Protein AF-A0A7R9Y245-F1 (afdb_monomer_lite)

Secondary structure (DSSP, 8-state):
-HHHHHHHHHHHHHHHHHHH-TTGGGGHHHHHHHHHHHHHHHHH-TTT-SHHHHHHHHHHHHHHHHHHHHHHHTTTGGGTS-HHHHHHHHHHHHHHHHHHHHHHHH-

Sequence (107 aa):
ANDNVLFLKPLDKYFQRLNIGDEFPQLVEIFKPIMHVVLMVWKHSHHYNTPGRIVVLIREICNDLIMQSQKFVAGNEIFEAEPPEAVEKLKQTLKVCGTFKSFYFDY

InterPro domains:
  IPR013594 Dynein heavy chain, tail [PF08385] (1-105)
  IPR026983 Dyn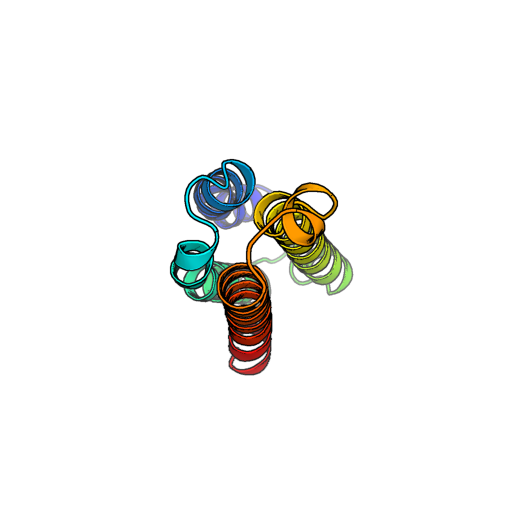ein heavy chain [PTHR46532] (1-106)

Foldseek 3Di:
DVVVCVLCVVCVVLVVVLQVLPDLLCNLVSLLVVLVSLVVCCVPPPPQVPPVNSVVVVVVSVVSLVVSLCVQLVVVVLVVDDPVVNVVSVVSSCVSVVSSVVSNVVD

pLDDT: mean 79.56, std 11.07, range [47.19, 92.12]

Organism: Micromonas pusilla (NCBI:txid38833)

Radius of gyration: 15.8 Å; chains: 1; bounding box: 36×24×45 Å

Structure (mmCIF, N/CA/C/O backbone):
data_AF-A0A7R9Y245-F1
#
_entry.id   AF-A0A7R9Y245-F1
#
loop_
_atom_site.group_PDB
_atom_site.id
_atom_site.type_symbol
_atom_site.label_atom_id
_atom_site.label_alt_id
_atom_site.label_comp_id
_atom_site.label_asym_id
_atom_site.label_entity_id
_atom_site.label_seq_id
_atom_site.pdbx_PDB_ins_code
_atom_site.Cartn_x
_atom_site.Cartn_y
_atom_site.Cartn_z
_atom_site.occupancy
_atom_site.B_iso_or_equiv
_atom_site.auth_seq_id
_atom_site.auth_comp_id
_atom_site.auth_asym_id
_atom_site.auth_atom_id
_atom_site.pdbx_PDB_model_num
ATOM 1 N N . ALA A 1 1 ? 21.699 1.182 -18.399 1.00 47.19 1 ALA A N 1
ATOM 2 C CA . ALA A 1 1 ? 21.648 1.982 -17.149 1.00 47.19 1 ALA A CA 1
ATOM 3 C C . ALA A 1 1 ? 20.615 3.116 -17.218 1.00 47.19 1 ALA A C 1
ATOM 5 O O . ALA A 1 1 ? 19.888 3.287 -16.247 1.00 47.19 1 ALA A O 1
ATOM 6 N N . ASN A 1 2 ? 20.502 3.833 -18.347 1.00 48.94 2 ASN A N 1
ATOM 7 C CA . ASN A 1 2 ? 19.585 4.973 -18.512 1.00 48.94 2 ASN A CA 1
ATOM 8 C C . ASN A 1 2 ? 18.084 4.614 -18.504 1.00 48.94 2 ASN A C 1
ATOM 10 O O . ASN A 1 2 ? 17.296 5.381 -17.957 1.00 48.94 2 ASN A O 1
ATOM 14 N N . ASP A 1 3 ? 17.685 3.437 -18.997 1.00 53.00 3 ASP A N 1
ATOM 15 C CA . ASP A 1 3 ? 16.269 3.016 -18.988 1.00 53.00 3 ASP A CA 1
ATOM 16 C C . ASP A 1 3 ? 15.705 2.839 -17.574 1.00 53.00 3 ASP A C 1
ATOM 18 O O . ASP A 1 3 ? 14.546 3.134 -17.305 1.00 53.00 3 ASP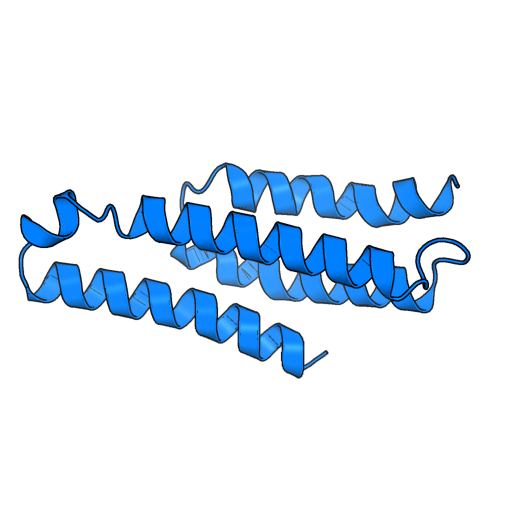 A O 1
ATOM 22 N N . ASN A 1 4 ? 16.545 2.438 -16.620 1.00 52.66 4 ASN A N 1
ATOM 23 C CA . ASN A 1 4 ? 16.119 2.235 -15.235 1.00 52.66 4 ASN A CA 1
ATOM 24 C C . ASN A 1 4 ? 15.720 3.555 -14.573 1.00 52.66 4 ASN A C 1
ATOM 26 O O . ASN A 1 4 ? 14.739 3.605 -13.844 1.00 52.66 4 ASN A O 1
ATOM 30 N N . VAL A 1 5 ? 16.455 4.634 -14.855 1.00 55.66 5 VAL A N 1
ATOM 31 C CA . VAL A 1 5 ? 16.122 5.969 -14.345 1.00 55.66 5 VAL A CA 1
ATOM 32 C C . VAL A 1 5 ? 14.816 6.460 -14.967 1.00 55.66 5 VAL A C 1
ATOM 34 O O . VAL A 1 5 ? 14.025 7.086 -14.274 1.00 55.66 5 VAL A O 1
ATOM 37 N N . LEU A 1 6 ? 14.549 6.125 -16.235 1.00 60.09 6 LEU A N 1
ATOM 38 C CA . LEU A 1 6 ? 13.301 6.467 -16.925 1.00 60.09 6 LEU A CA 1
ATOM 39 C C . LEU A 1 6 ? 12.078 5.757 -16.327 1.00 60.09 6 LEU A C 1
ATOM 41 O O . LEU A 1 6 ? 11.036 6.392 -16.185 1.00 60.09 6 LEU A O 1
ATOM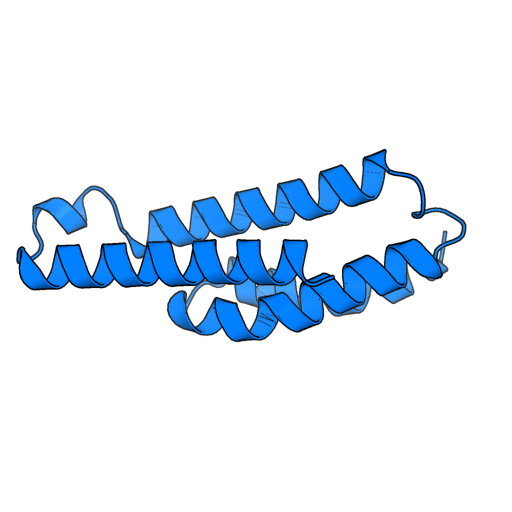 45 N N . PHE A 1 7 ? 12.200 4.486 -15.929 1.00 60.62 7 PHE A N 1
ATOM 46 C CA . PHE A 1 7 ? 11.086 3.734 -15.332 1.00 60.62 7 PHE A CA 1
ATOM 47 C C . PHE A 1 7 ? 10.928 3.930 -13.818 1.00 60.62 7 PHE A C 1
ATOM 49 O O . PHE A 1 7 ? 9.827 3.755 -13.299 1.00 60.62 7 PHE A O 1
ATOM 56 N N . LEU A 1 8 ? 11.993 4.317 -13.106 1.00 64.94 8 LEU A N 1
ATOM 57 C CA . LEU A 1 8 ? 11.947 4.599 -11.665 1.00 64.94 8 LEU A CA 1
ATOM 58 C C . LEU A 1 8 ? 11.585 6.064 -11.355 1.00 64.94 8 LEU A C 1
ATOM 60 O O . LEU A 1 8 ? 11.012 6.329 -10.304 1.00 64.94 8 LEU A O 1
ATOM 64 N N . LYS A 1 9 ? 11.823 7.019 -12.268 1.00 71.62 9 LYS A N 1
ATOM 65 C CA . LYS A 1 9 ? 11.393 8.427 -12.106 1.00 71.62 9 LYS A CA 1
ATOM 66 C C . LYS A 1 9 ? 9.896 8.594 -11.797 1.00 71.62 9 LYS A C 1
ATOM 68 O O . LYS A 1 9 ? 9.554 9.395 -10.933 1.00 71.62 9 LYS A O 1
ATOM 73 N N . PRO A 1 10 ? 8.983 7.866 -12.468 1.00 70.44 10 PRO A N 1
ATOM 74 C CA . PRO A 1 10 ? 7.559 7.912 -12.160 1.00 70.44 10 PRO A CA 1
ATOM 75 C C . PRO A 1 10 ? 7.215 7.368 -10.774 1.00 70.44 10 PRO A C 1
ATOM 77 O O . PRO A 1 10 ? 6.135 7.685 -10.290 1.00 70.44 10 PRO A O 1
ATOM 80 N N . LEU A 1 11 ? 8.082 6.558 -10.152 1.00 71.69 11 LEU A N 1
ATOM 81 C CA . LEU A 1 11 ? 7.886 6.064 -8.788 1.00 71.69 11 LEU A CA 1
ATOM 82 C C . LEU A 1 11 ? 8.223 7.111 -7.731 1.00 71.69 11 LEU A C 1
ATOM 84 O O . LEU A 1 11 ? 7.600 7.087 -6.679 1.00 71.69 11 LEU A O 1
ATOM 88 N N . ASP A 1 12 ? 9.102 8.069 -8.027 1.00 75.94 12 ASP A N 1
ATOM 89 C CA . ASP A 1 12 ? 9.508 9.126 -7.091 1.00 75.94 12 ASP A CA 1
ATOM 90 C C . ASP A 1 12 ? 8.295 9.901 -6.551 1.00 75.94 12 ASP A C 1
ATOM 92 O O . ASP A 1 12 ? 8.078 9.970 -5.348 1.00 75.94 12 ASP A O 1
ATOM 96 N N . LYS A 1 13 ? 7.383 10.341 -7.430 1.00 78.56 13 LYS A N 1
ATOM 97 C CA . LYS A 1 13 ? 6.133 11.009 -7.012 1.00 78.56 13 LYS A CA 1
ATOM 98 C C . LYS A 1 13 ? 5.228 10.128 -6.137 1.00 78.56 13 LYS A C 1
ATOM 100 O O . LYS A 1 13 ? 4.499 10.646 -5.294 1.00 78.56 13 LYS A O 1
ATOM 105 N N . TYR A 1 14 ? 5.233 8.809 -6.353 1.00 77.94 14 TYR A N 1
ATOM 106 C CA . TYR A 1 14 ? 4.424 7.881 -5.564 1.00 77.94 14 TYR A CA 1
ATOM 107 C C . TYR A 1 14 ? 5.083 7.631 -4.208 1.00 77.94 14 TYR A C 1
ATOM 109 O O . TYR A 1 14 ? 4.384 7.643 -3.203 1.00 77.94 14 TYR A O 1
ATOM 117 N N . PHE A 1 15 ? 6.411 7.500 -4.167 1.00 76.75 15 PHE A N 1
ATOM 118 C CA . PHE A 1 15 ? 7.185 7.395 -2.934 1.00 76.75 15 PHE A CA 1
ATOM 119 C C . PHE A 1 15 ? 7.110 8.669 -2.109 1.00 76.75 15 PHE A C 1
ATOM 121 O O . PHE A 1 15 ? 6.906 8.574 -0.910 1.00 76.75 15 PHE A O 1
ATOM 128 N N . GLN A 1 16 ? 7.149 9.852 -2.722 1.00 77.69 16 GLN A N 1
ATOM 129 C CA . GLN A 1 16 ? 6.924 11.108 -2.011 1.00 77.69 16 GLN A CA 1
ATOM 130 C C . GLN A 1 16 ? 5.533 11.150 -1.374 1.00 77.69 16 GLN A C 1
ATOM 132 O O . GLN A 1 16 ? 5.439 11.428 -0.184 1.00 77.69 16 GLN A O 1
ATOM 137 N N . ARG A 1 17 ? 4.458 10.781 -2.092 1.00 77.62 17 ARG A N 1
ATOM 138 C CA . ARG A 1 17 ? 3.116 10.657 -1.477 1.00 77.62 17 ARG A CA 1
ATOM 139 C C . ARG A 1 17 ? 3.084 9.627 -0.345 1.00 77.62 17 ARG A C 1
ATOM 141 O O . ARG A 1 17 ? 2.431 9.862 0.666 1.00 77.62 17 ARG A O 1
ATOM 148 N N . LEU A 1 18 ? 3.790 8.509 -0.504 1.00 76.62 18 LEU A N 1
ATOM 149 C CA . LEU A 1 18 ? 3.860 7.443 0.496 1.00 76.62 18 LEU A CA 1
ATOM 150 C C . LEU A 1 18 ? 4.689 7.863 1.724 1.00 76.62 18 LEU A C 1
ATOM 152 O O . LEU A 1 18 ? 4.396 7.431 2.831 1.00 76.62 18 LEU A O 1
ATOM 156 N N . ASN A 1 19 ? 5.671 8.752 1.560 1.00 71.38 19 ASN A N 1
ATOM 157 C CA . ASN A 1 19 ? 6.506 9.268 2.644 1.00 71.38 19 ASN A CA 1
ATOM 158 C C . ASN A 1 19 ? 5.846 10.438 3.395 1.00 71.38 19 ASN A C 1
ATOM 160 O O . ASN A 1 19 ? 5.922 10.488 4.623 1.00 71.38 19 ASN A O 1
ATOM 164 N N . ILE A 1 20 ? 5.168 11.338 2.669 1.00 67.75 20 ILE A N 1
ATOM 165 C CA . ILE A 1 20 ? 4.491 12.522 3.224 1.00 67.75 20 ILE A CA 1
ATOM 166 C C . ILE A 1 20 ? 3.346 12.109 4.161 1.00 67.75 20 ILE A C 1
ATOM 168 O O . ILE A 1 20 ? 3.201 12.698 5.223 1.00 67.75 20 ILE A O 1
ATOM 172 N N . GLY A 1 21 ? 2.599 11.047 3.838 1.00 60.25 21 GLY A N 1
ATOM 173 C CA . GLY A 1 21 ? 1.737 10.369 4.815 1.00 60.25 21 GLY A CA 1
ATOM 174 C C . GLY A 1 21 ? 0.503 11.139 5.306 1.00 60.25 21 GLY A C 1
ATOM 175 O O . GLY A 1 21 ? -0.196 10.616 6.169 1.00 60.25 21 GLY A O 1
ATOM 176 N N . ASP A 1 22 ? 0.204 12.321 4.753 1.00 59.00 22 ASP A N 1
ATOM 177 C CA . ASP A 1 22 ? -0.883 13.197 5.229 1.00 59.00 22 ASP A CA 1
ATOM 178 C C . ASP A 1 22 ? -2.265 12.517 5.234 1.00 59.00 22 ASP A C 1
ATOM 180 O O . ASP A 1 22 ? -3.102 12.815 6.082 1.00 59.00 22 ASP A O 1
ATOM 184 N N . GLU A 1 23 ? -2.506 11.554 4.336 1.00 72.62 23 GLU A N 1
ATOM 185 C CA . GLU A 1 23 ? -3.778 10.828 4.257 1.00 72.62 23 GLU A CA 1
ATOM 186 C C . GLU A 1 23 ? -3.546 9.324 4.047 1.00 72.62 23 GLU A C 1
ATOM 188 O O . GLU A 1 23 ? -3.719 8.780 2.955 1.00 72.62 23 GLU A O 1
ATOM 193 N N . PHE A 1 24 ? -3.159 8.625 5.120 1.00 80.50 24 PHE A N 1
ATOM 194 C CA . PHE A 1 24 ? -2.901 7.177 5.111 1.00 80.50 24 PHE A CA 1
ATOM 195 C C . PHE A 1 24 ? -4.000 6.333 4.417 1.00 80.50 24 PHE A C 1
ATOM 197 O O . PHE A 1 24 ? -3.656 5.472 3.600 1.00 80.50 24 PHE A O 1
ATOM 204 N N . PRO A 1 25 ? -5.313 6.579 4.628 1.00 81.62 25 PRO A N 1
ATOM 205 C CA . PRO A 1 25 ? -6.366 5.842 3.926 1.00 81.62 25 PRO A CA 1
ATOM 206 C C . PRO A 1 25 ? -6.354 6.027 2.402 1.00 81.62 25 PRO A C 1
ATOM 208 O O . PRO A 1 25 ? -6.782 5.126 1.683 1.00 81.62 25 PRO A O 1
ATOM 211 N N . GLN A 1 26 ? -5.852 7.157 1.897 1.00 83.44 26 GLN A N 1
ATOM 212 C CA . GLN A 1 26 ? -5.778 7.448 0.462 1.00 83.44 26 GLN A CA 1
ATOM 213 C C . GLN A 1 26 ? -4.580 6.787 -0.230 1.00 83.44 26 GLN A C 1
ATOM 215 O O . GLN A 1 26 ? -4.528 6.729 -1.460 1.00 83.44 26 GLN A O 1
ATOM 220 N N . LEU A 1 27 ? -3.636 6.209 0.524 1.00 83.69 27 LEU A N 1
ATOM 221 C CA . LEU A 1 27 ? -2.505 5.476 -0.057 1.00 83.69 27 LEU A CA 1
ATOM 222 C C . LEU A 1 27 ? -2.960 4.293 -0.932 1.00 83.69 27 LEU A C 1
ATOM 224 O O . LEU A 1 27 ? -2.251 3.892 -1.854 1.00 83.69 27 LEU A O 1
ATOM 228 N N . VAL A 1 28 ? -4.179 3.784 -0.727 1.00 85.19 28 VAL A N 1
ATOM 229 C CA . VAL A 1 28 ? -4.768 2.735 -1.574 1.00 85.19 28 VAL A CA 1
ATOM 230 C C . VAL A 1 28 ? -4.839 3.108 -3.056 1.00 85.19 28 VAL A C 1
ATOM 232 O O . VAL A 1 28 ? -4.711 2.231 -3.910 1.00 85.19 28 VAL A O 1
ATOM 235 N N . GLU A 1 29 ? -4.991 4.394 -3.380 1.00 85.50 29 GLU A N 1
ATOM 236 C CA . GLU A 1 29 ? -5.091 4.873 -4.762 1.00 85.50 29 GLU A CA 1
ATOM 237 C C . GLU A 1 29 ? -3.765 4.760 -5.518 1.00 85.50 29 GLU A C 1
ATOM 239 O O . GLU A 1 29 ? -3.750 4.592 -6.740 1.00 85.50 29 GLU A O 1
ATOM 244 N N . ILE A 1 30 ? -2.639 4.833 -4.800 1.00 84.56 30 ILE A N 1
ATOM 245 C CA . ILE A 1 30 ? -1.303 4.786 -5.400 1.00 84.56 30 ILE A CA 1
ATOM 246 C C . ILE A 1 30 ? -0.744 3.363 -5.502 1.00 84.56 30 ILE A C 1
ATOM 248 O O . ILE A 1 30 ? 0.188 3.134 -6.270 1.00 84.56 30 ILE A O 1
ATOM 252 N N . PHE A 1 31 ? -1.332 2.376 -4.819 1.00 86.06 31 PHE A N 1
ATOM 253 C CA . PHE A 1 31 ? -0.854 0.988 -4.869 1.00 86.06 31 PHE A CA 1
ATOM 254 C C . PHE A 1 31 ? -0.985 0.366 -6.259 1.00 86.06 31 PHE A C 1
ATOM 256 O O . PHE A 1 31 ? -0.031 -0.221 -6.764 1.00 86.06 31 PHE A O 1
ATOM 263 N N . LYS A 1 32 ? -2.131 0.548 -6.923 1.00 85.44 32 LYS A N 1
ATOM 264 C CA . LYS A 1 32 ? -2.352 0.044 -8.286 1.00 85.44 32 LYS A CA 1
ATOM 265 C C . LYS A 1 32 ? -1.338 0.598 -9.304 1.00 85.44 32 LYS A C 1
ATOM 267 O O . LYS A 1 32 ? -0.743 -0.207 -10.023 1.00 85.44 32 LYS A O 1
ATOM 272 N N . PRO A 1 33 ? -1.097 1.923 -9.398 1.00 86.00 33 PRO A N 1
ATOM 273 C CA . PRO A 1 33 ? -0.079 2.442 -10.307 1.00 86.00 33 PRO A CA 1
ATOM 274 C C . PRO A 1 33 ? 1.344 2.032 -9.905 1.00 86.00 33 PRO A C 1
ATOM 276 O O . PRO A 1 33 ? 2.143 1.777 -10.802 1.00 86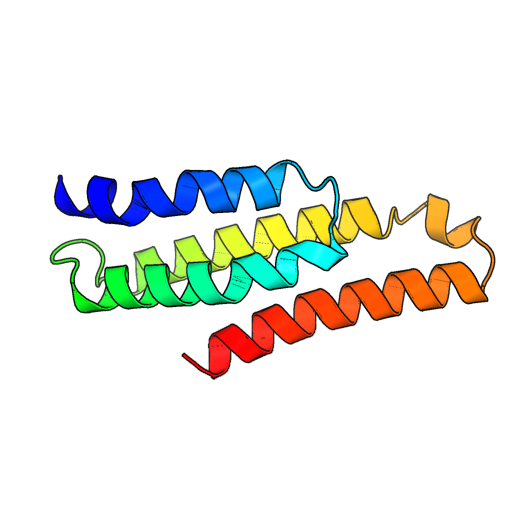.00 33 PRO A O 1
ATOM 279 N N . ILE A 1 34 ? 1.660 1.891 -8.609 1.00 85.81 34 ILE A N 1
ATOM 280 C CA . ILE A 1 34 ? 2.956 1.344 -8.171 1.00 85.81 34 ILE A CA 1
ATOM 281 C C . ILE A 1 34 ? 3.154 -0.074 -8.728 1.00 85.81 34 ILE A C 1
ATOM 283 O O . ILE A 1 34 ? 4.153 -0.312 -9.404 1.00 85.81 34 ILE A O 1
ATOM 287 N N . MET A 1 35 ? 2.197 -0.990 -8.528 1.00 86.88 35 MET A N 1
ATOM 288 C CA . MET A 1 35 ? 2.298 -2.372 -9.031 1.00 86.88 35 MET A CA 1
ATOM 289 C C . MET A 1 35 ? 2.438 -2.421 -10.554 1.00 86.88 35 MET A C 1
ATOM 291 O O . MET A 1 35 ? 3.279 -3.147 -11.083 1.00 86.88 35 MET A O 1
ATOM 295 N N . HIS A 1 36 ? 1.682 -1.587 -11.269 1.00 85.12 36 HIS A N 1
ATOM 296 C CA . HIS A 1 36 ? 1.773 -1.499 -12.723 1.00 85.12 36 HIS A CA 1
ATOM 297 C C . HIS A 1 36 ? 3.160 -1.039 -13.203 1.00 85.12 36 HIS A C 1
ATOM 299 O O . HIS A 1 36 ? 3.710 -1.606 -14.149 1.00 85.12 36 HIS A O 1
ATOM 305 N N . VAL A 1 37 ? 3.755 -0.038 -12.544 1.00 82.56 37 VAL A N 1
ATOM 306 C CA . VAL A 1 37 ? 5.109 0.429 -12.878 1.00 82.56 37 VAL A CA 1
ATOM 307 C C . VAL A 1 37 ? 6.152 -0.633 -12.527 1.00 82.56 37 VAL A C 1
ATOM 309 O O . VAL A 1 37 ? 7.043 -0.876 -13.337 1.00 82.56 37 VAL A O 1
ATOM 312 N N . VAL A 1 38 ? 6.015 -1.328 -11.393 1.00 82.00 38 VAL A N 1
ATOM 313 C CA . VAL A 1 38 ? 6.891 -2.456 -11.031 1.00 82.00 38 VAL A CA 1
ATOM 314 C C . VAL A 1 38 ? 6.823 -3.566 -12.088 1.00 82.00 38 VAL A C 1
ATOM 316 O O . VAL A 1 38 ? 7.866 -4.047 -12.534 1.00 82.00 38 VAL A O 1
ATOM 319 N N . LEU A 1 39 ? 5.627 -3.923 -12.569 1.00 82.25 39 LEU A N 1
ATOM 320 C CA . LEU A 1 39 ? 5.460 -4.897 -13.650 1.00 82.25 39 LEU A CA 1
ATOM 321 C C . LEU A 1 39 ? 6.070 -4.402 -14.971 1.00 82.25 39 LEU A C 1
ATOM 323 O O . LEU A 1 39 ? 6.699 -5.180 -15.692 1.00 82.25 39 LEU A O 1
ATOM 327 N N . MET A 1 40 ? 5.915 -3.118 -15.308 1.00 78.69 40 MET A N 1
ATOM 328 C CA . MET A 1 40 ? 6.556 -2.542 -16.495 1.00 78.69 40 MET A CA 1
ATOM 329 C C . MET A 1 40 ? 8.080 -2.597 -16.402 1.00 78.69 40 MET A C 1
ATOM 331 O O . MET A 1 40 ? 8.713 -2.979 -17.386 1.00 78.69 40 MET A O 1
ATOM 335 N N . VAL A 1 41 ? 8.654 -2.279 -15.235 1.00 76.38 41 VAL A N 1
ATOM 336 C CA . VAL A 1 41 ? 10.095 -2.399 -14.963 1.00 76.38 41 VAL A CA 1
ATOM 337 C C . VAL A 1 41 ? 10.546 -3.848 -15.139 1.00 76.38 41 VAL A C 1
ATOM 339 O O . VAL A 1 41 ? 11.551 -4.083 -15.804 1.00 76.38 41 VAL A O 1
ATOM 342 N N . TRP A 1 42 ? 9.790 -4.819 -14.615 1.00 76.31 42 TRP A N 1
ATOM 343 C CA . TRP A 1 42 ? 10.084 -6.245 -14.787 1.00 76.31 42 TRP A CA 1
ATOM 344 C C . TRP A 1 42 ? 10.090 -6.673 -16.257 1.00 76.31 42 TRP A C 1
ATOM 346 O O . TRP A 1 42 ? 11.016 -7.348 -16.700 1.00 76.31 42 TRP A O 1
ATOM 356 N N . LYS A 1 43 ? 9.065 -6.268 -17.020 1.00 73.44 43 LYS A N 1
ATOM 357 C CA . LYS A 1 43 ? 8.884 -6.685 -18.419 1.00 73.44 43 LYS A CA 1
ATOM 358 C C . LYS A 1 43 ? 9.850 -6.013 -19.393 1.00 73.44 43 LYS A C 1
ATOM 360 O O . LYS A 1 43 ? 10.262 -6.656 -20.352 1.00 73.44 43 LYS A O 1
ATOM 365 N N . HIS A 1 44 ? 10.183 -4.741 -19.183 1.00 69.88 44 HIS A N 1
ATOM 366 C CA . HIS A 1 44 ? 10.889 -3.934 -20.186 1.00 69.88 44 HIS A CA 1
ATOM 367 C C . HIS A 1 44 ? 12.323 -3.574 -19.797 1.00 69.88 44 HIS A C 1
ATOM 369 O O . HIS A 1 44 ? 13.090 -3.135 -20.654 1.00 69.88 44 HIS A O 1
ATOM 375 N N . SER A 1 45 ? 12.732 -3.749 -18.534 1.00 64.94 45 SER A N 1
ATOM 376 C CA . SER A 1 45 ? 14.101 -3.412 -18.158 1.00 64.94 45 SER A CA 1
ATOM 377 C C . SER A 1 45 ? 15.088 -4.534 -18.474 1.00 64.94 45 SER A C 1
ATOM 379 O O . SER A 1 45 ? 15.145 -5.556 -17.796 1.00 64.94 45 SER A O 1
ATOM 381 N N . HIS A 1 46 ? 15.991 -4.264 -19.415 1.00 58.88 46 HIS A N 1
ATOM 382 C CA . HIS A 1 46 ? 17.135 -5.125 -19.730 1.00 58.88 46 HIS A CA 1
ATOM 383 C C . HIS A 1 46 ? 18.142 -5.303 -18.570 1.00 58.88 46 HIS A C 1
ATOM 385 O O . HIS A 1 46 ? 18.986 -6.189 -18.635 1.00 58.88 46 HIS A O 1
ATOM 391 N N . HIS A 1 47 ? 18.114 -4.441 -17.542 1.00 57.72 47 HIS A N 1
ATOM 392 C CA . HIS A 1 47 ? 19.088 -4.429 -16.431 1.00 57.72 47 HIS A CA 1
ATOM 393 C C . HIS A 1 47 ? 18.446 -4.498 -15.028 1.00 57.72 47 HIS A C 1
ATOM 395 O O . HIS A 1 47 ? 19.168 -4.573 -14.033 1.00 57.72 47 HIS A O 1
ATOM 401 N N . TYR A 1 48 ? 17.116 -4.420 -14.923 1.00 57.31 48 TYR A N 1
ATOM 402 C CA . TYR A 1 48 ? 16.347 -4.531 -13.673 1.00 57.31 48 TYR A CA 1
ATOM 403 C C . TYR A 1 48 ? 15.388 -5.732 -13.658 1.00 57.31 48 TYR A C 1
ATOM 405 O O . TYR A 1 48 ? 14.710 -5.922 -12.653 1.00 57.31 48 TYR A O 1
ATOM 413 N N . ASN A 1 49 ? 15.374 -6.589 -14.690 1.00 57.94 49 ASN A N 1
ATOM 414 C CA . ASN A 1 49 ? 14.630 -7.860 -14.644 1.00 57.94 49 ASN A CA 1
ATOM 415 C C . ASN A 1 49 ? 15.240 -8.908 -13.690 1.00 57.94 49 ASN A C 1
ATOM 417 O O . ASN A 1 49 ? 14.799 -10.054 -13.654 1.00 57.94 49 ASN A O 1
ATOM 421 N N . THR A 1 50 ? 16.284 -8.557 -12.934 1.00 65.12 50 THR A N 1
ATOM 422 C CA . THR A 1 50 ? 16.871 -9.476 -11.965 1.00 65.12 50 THR A CA 1
ATOM 423 C C . THR A 1 50 ? 15.963 -9.550 -10.736 1.00 65.12 50 THR A C 1
ATOM 425 O O . THR A 1 50 ? 15.701 -8.510 -10.119 1.00 65.12 50 THR A O 1
ATOM 428 N N . PRO A 1 51 ? 15.529 -10.752 -10.313 1.00 66.88 51 PRO A N 1
ATOM 429 C CA . PRO A 1 51 ? 14.588 -10.921 -9.203 1.00 66.88 51 PRO A CA 1
ATOM 430 C C . PRO A 1 51 ? 15.053 -10.228 -7.918 1.00 66.88 51 PRO A C 1
ATOM 432 O O . PRO A 1 51 ? 14.241 -9.640 -7.210 1.00 66.88 51 PRO A O 1
ATOM 435 N N . GLY A 1 52 ? 16.365 -10.180 -7.662 1.00 72.44 52 GLY A N 1
ATOM 436 C CA . GLY A 1 52 ? 16.918 -9.507 -6.485 1.00 72.44 52 GLY A CA 1
ATOM 437 C C . GLY A 1 52 ? 16.572 -8.016 -6.382 1.00 72.44 52 GLY A C 1
ATOM 438 O O . GLY A 1 52 ? 16.309 -7.535 -5.286 1.00 72.44 52 GLY A O 1
ATOM 439 N N . ARG A 1 53 ? 16.514 -7.275 -7.496 1.00 74.44 53 ARG A N 1
ATOM 440 C CA . ARG A 1 53 ? 16.246 -5.825 -7.458 1.00 74.44 53 ARG A CA 1
ATOM 441 C C . ARG A 1 53 ? 14.769 -5.500 -7.261 1.00 74.44 53 ARG A C 1
ATOM 443 O O . ARG A 1 53 ? 14.452 -4.565 -6.534 1.00 74.44 53 ARG A O 1
ATOM 450 N N . ILE A 1 54 ? 13.877 -6.287 -7.862 1.00 77.56 54 ILE A N 1
ATOM 451 C CA . ILE A 1 54 ? 12.430 -6.127 -7.659 1.00 77.56 54 ILE A CA 1
ATOM 452 C C . ILE A 1 54 ? 12.035 -6.508 -6.236 1.00 77.56 54 ILE A C 1
ATOM 454 O O . ILE A 1 54 ? 11.247 -5.800 -5.616 1.00 77.56 54 ILE A O 1
ATOM 458 N N . VAL A 1 55 ? 12.622 -7.578 -5.692 1.00 81.12 55 VAL A N 1
ATOM 459 C CA . VAL A 1 55 ? 12.382 -7.976 -4.299 1.00 81.12 55 VAL A CA 1
ATOM 460 C C . VAL A 1 55 ? 12.793 -6.864 -3.336 1.00 81.12 55 VAL A C 1
ATOM 462 O O . VAL A 1 55 ? 12.032 -6.554 -2.424 1.00 81.12 55 VAL A O 1
ATOM 465 N N . VAL A 1 56 ? 13.950 -6.226 -3.551 1.00 83.44 56 VAL A N 1
ATOM 466 C CA . VAL A 1 56 ? 14.370 -5.074 -2.737 1.00 83.44 56 VAL A CA 1
ATOM 467 C C . VAL A 1 56 ? 13.381 -3.916 -2.880 1.00 83.44 56 VAL A C 1
ATOM 469 O O . VAL A 1 56 ? 12.941 -3.390 -1.869 1.00 83.44 56 VAL A O 1
ATOM 472 N N . LEU A 1 57 ? 12.955 -3.569 -4.098 1.00 82.31 57 LEU A N 1
ATOM 473 C CA . LEU A 1 57 ? 12.001 -2.476 -4.320 1.00 82.31 57 LEU A CA 1
ATOM 474 C C . LEU A 1 57 ? 10.660 -2.704 -3.602 1.00 82.31 57 LEU A C 1
ATOM 476 O O . LEU A 1 57 ? 10.170 -1.815 -2.912 1.00 82.31 57 LEU A O 1
ATOM 480 N N . ILE A 1 58 ? 10.079 -3.900 -3.732 1.00 85.06 58 ILE A N 1
ATOM 481 C CA . ILE A 1 58 ? 8.838 -4.263 -3.032 1.00 85.06 58 ILE A CA 1
ATOM 482 C C . ILE A 1 58 ? 9.044 -4.240 -1.519 1.00 85.06 58 ILE A C 1
ATOM 484 O O . ILE A 1 58 ? 8.171 -3.778 -0.789 1.00 85.06 58 ILE A O 1
ATOM 488 N N . ARG A 1 59 ? 10.201 -4.704 -1.037 1.00 85.06 59 ARG A N 1
ATOM 489 C CA . ARG A 1 59 ? 10.527 -4.671 0.388 1.00 85.06 59 ARG A CA 1
ATOM 490 C C . ARG A 1 59 ? 10.588 -3.243 0.924 1.00 85.06 59 ARG A C 1
ATOM 492 O O . ARG A 1 59 ? 10.018 -3.000 1.979 1.00 85.06 59 ARG A O 1
ATOM 499 N N . GLU A 1 60 ? 11.208 -2.316 0.200 1.00 84.81 60 GLU A N 1
ATOM 500 C CA . GLU A 1 60 ? 11.250 -0.902 0.592 1.00 84.81 60 GLU A CA 1
ATOM 501 C C . GLU A 1 60 ? 9.842 -0.290 0.636 1.00 84.81 60 GLU A C 1
ATOM 503 O O . GLU A 1 60 ? 9.489 0.356 1.617 1.00 84.81 60 GLU A O 1
ATOM 508 N N . ILE A 1 61 ? 8.981 -0.596 -0.343 1.00 85.62 61 ILE A N 1
ATOM 509 C CA . ILE A 1 61 ? 7.573 -0.158 -0.332 1.00 85.62 61 ILE A CA 1
ATOM 510 C C . ILE A 1 61 ? 6.828 -0.699 0.896 1.00 85.62 61 ILE A C 1
ATOM 512 O O . ILE A 1 61 ? 6.079 0.031 1.546 1.00 85.62 61 ILE A O 1
ATOM 516 N N . CYS A 1 62 ? 7.032 -1.974 1.233 1.00 88.94 62 CYS A N 1
ATOM 517 C CA . CYS A 1 62 ? 6.452 -2.574 2.432 1.00 88.94 62 CYS A CA 1
ATOM 518 C C . CYS A 1 62 ? 6.976 -1.912 3.714 1.00 88.94 62 CYS A C 1
ATOM 520 O O . CYS A 1 62 ? 6.193 -1.683 4.633 1.00 88.94 62 CYS A O 1
ATOM 522 N N . ASN A 1 63 ? 8.274 -1.602 3.784 1.00 89.19 63 ASN A N 1
ATOM 523 C CA . ASN A 1 63 ? 8.878 -0.927 4.932 1.00 89.19 63 ASN A CA 1
ATOM 524 C C . ASN A 1 63 ? 8.260 0.462 5.141 1.00 89.19 63 ASN A C 1
ATOM 526 O O . ASN A 1 63 ? 7.865 0.790 6.261 1.00 89.19 63 ASN A O 1
ATOM 530 N N . ASP A 1 64 ? 8.104 1.243 4.070 1.00 87.44 64 ASP A N 1
ATOM 531 C CA . ASP A 1 64 ? 7.456 2.551 4.149 1.00 87.44 64 ASP A CA 1
ATOM 532 C C . ASP A 1 64 ? 5.979 2.422 4.554 1.00 87.44 64 ASP A C 1
ATOM 534 O O . ASP A 1 64 ? 5.503 3.167 5.412 1.00 87.44 64 ASP A O 1
ATOM 538 N N . LEU A 1 65 ? 5.250 1.438 4.013 1.00 87.62 65 LEU A N 1
ATOM 539 C CA . LEU A 1 65 ? 3.855 1.189 4.386 1.00 87.62 65 LEU A CA 1
ATOM 540 C C . LEU A 1 65 ? 3.711 0.842 5.874 1.00 87.62 65 LEU A C 1
ATOM 542 O O . LEU A 1 65 ? 2.789 1.325 6.534 1.00 87.62 65 LEU A O 1
ATOM 546 N N . ILE A 1 66 ? 4.625 0.034 6.418 1.00 88.25 66 ILE A N 1
ATOM 547 C CA . ILE A 1 66 ? 4.680 -0.277 7.852 1.00 88.25 66 ILE A CA 1
ATOM 548 C C . ILE A 1 66 ? 4.932 1.000 8.653 1.00 88.25 66 ILE A C 1
ATOM 550 O O . ILE A 1 66 ? 4.219 1.251 9.623 1.00 88.25 66 ILE A O 1
ATOM 554 N N . MET A 1 67 ? 5.890 1.828 8.234 1.00 88.25 67 MET A N 1
ATOM 555 C CA . MET A 1 67 ? 6.218 3.073 8.928 1.00 88.25 67 MET A CA 1
ATOM 556 C C . MET A 1 67 ? 5.025 4.035 8.959 1.00 88.25 67 MET A C 1
ATOM 558 O O . MET A 1 67 ? 4.709 4.594 10.008 1.00 88.25 67 MET A O 1
ATOM 562 N N . GLN A 1 68 ? 4.315 4.188 7.840 1.00 86.75 68 GLN A N 1
ATOM 563 C CA . GLN A 1 68 ? 3.101 5.002 7.785 1.00 86.75 68 GLN A CA 1
ATOM 564 C C . GLN A 1 68 ? 1.961 4.401 8.606 1.00 86.75 68 GLN A C 1
ATOM 566 O O . GLN A 1 68 ? 1.244 5.132 9.280 1.00 86.75 68 GLN A O 1
ATOM 571 N N . SER A 1 69 ? 1.827 3.072 8.624 1.00 88.06 69 SER A N 1
ATOM 572 C CA . SER A 1 69 ? 0.831 2.397 9.462 1.00 88.06 69 SER A CA 1
ATOM 573 C C . SER A 1 69 ? 1.104 2.645 10.945 1.00 88.06 69 SER A C 1
ATOM 575 O O . SER A 1 69 ? 0.184 2.933 11.700 1.00 88.06 69 SER A O 1
ATOM 577 N N . GLN A 1 70 ? 2.369 2.589 11.371 1.00 87.38 70 GLN A N 1
ATOM 578 C CA . GLN A 1 70 ? 2.768 2.882 12.749 1.00 87.38 70 GLN A CA 1
ATOM 579 C C . GLN A 1 70 ? 2.512 4.344 13.128 1.00 87.38 70 GLN A C 1
ATOM 581 O O . GLN A 1 70 ? 2.013 4.599 14.223 1.00 87.38 70 GLN A O 1
ATOM 586 N N . LYS A 1 71 ? 2.808 5.290 12.224 1.00 86.50 71 LYS A N 1
ATOM 587 C CA . LYS A 1 71 ? 2.501 6.717 12.412 1.00 86.50 71 LYS A CA 1
ATOM 588 C C . LYS A 1 71 ? 0.996 6.967 12.498 1.00 86.50 71 LYS A C 1
ATOM 590 O O . LYS A 1 71 ? 0.558 7.670 13.396 1.00 86.50 71 LYS A O 1
ATOM 595 N N . PHE A 1 72 ? 0.210 6.364 11.606 1.00 86.12 72 PHE A N 1
ATOM 596 C CA . PHE A 1 72 ? -1.243 6.523 11.579 1.00 86.12 72 PHE A CA 1
ATOM 597 C C . PHE A 1 72 ? -1.905 5.921 12.818 1.00 86.12 72 PHE A C 1
ATOM 599 O O . PHE A 1 72 ? -2.720 6.574 13.461 1.00 86.12 72 PHE A O 1
ATOM 606 N N . VAL A 1 73 ? -1.536 4.693 13.191 1.00 85.88 73 VAL A N 1
ATOM 607 C CA . VAL A 1 73 ? -2.048 4.046 14.406 1.00 85.88 73 VAL A CA 1
ATOM 608 C C . VAL A 1 73 ? -1.623 4.826 15.650 1.00 85.88 73 VAL A C 1
ATOM 610 O O . VAL A 1 73 ? -2.428 4.922 16.568 1.00 85.88 73 VAL A O 1
ATOM 613 N N . ALA A 1 74 ? -0.424 5.427 15.649 1.00 80.88 74 ALA A N 1
ATOM 614 C CA . ALA A 1 74 ? 0.155 6.173 16.767 1.00 80.88 74 ALA A CA 1
ATOM 615 C C . ALA A 1 74 ? 0.039 5.369 18.071 1.00 80.88 74 ALA A C 1
ATOM 617 O O . ALA A 1 74 ? -0.792 5.636 18.932 1.00 80.88 74 ALA A O 1
ATOM 618 N N . GLY A 1 75 ? 0.860 4.319 18.183 1.00 74.25 75 GLY A N 1
ATOM 619 C CA . GLY A 1 75 ? 0.678 3.237 19.156 1.00 74.25 75 GLY A CA 1
ATOM 620 C C . GLY A 1 75 ? 0.554 3.637 20.631 1.00 74.25 75 GLY A C 1
ATOM 621 O O . GLY A 1 75 ? 0.021 2.842 21.388 1.00 74.25 75 GLY A O 1
ATOM 622 N N . ASN A 1 76 ? 0.994 4.828 21.046 1.00 76.62 76 ASN A N 1
ATOM 623 C CA . ASN A 1 76 ? 0.757 5.330 22.406 1.00 76.62 76 ASN A CA 1
ATOM 624 C C . ASN A 1 76 ? -0.600 6.042 22.531 1.00 76.62 76 ASN A C 1
ATOM 626 O O . ASN A 1 76 ? -1.323 5.813 23.492 1.00 76.62 76 ASN A O 1
ATOM 630 N N . GLU A 1 77 ? -0.972 6.842 21.532 1.00 81.19 77 GLU A N 1
ATOM 631 C CA . GLU A 1 77 ? -2.227 7.604 21.495 1.00 81.19 77 GLU A CA 1
ATOM 632 C C . GLU A 1 77 ? -3.445 6.687 21.336 1.00 81.19 77 GLU A C 1
ATOM 634 O O . GLU A 1 77 ? -4.529 6.993 21.821 1.00 81.19 77 GLU A O 1
ATOM 639 N N . ILE A 1 78 ? -3.284 5.519 20.703 1.00 85.19 78 ILE A N 1
ATOM 640 C CA . ILE A 1 78 ? -4.406 4.594 20.502 1.00 85.19 78 ILE A CA 1
ATOM 641 C C . ILE A 1 78 ? -4.933 3.970 21.800 1.00 85.19 78 ILE A C 1
ATOM 643 O O . ILE A 1 78 ? -6.085 3.547 21.839 1.00 85.19 78 ILE A O 1
ATOM 647 N N . PHE A 1 79 ? -4.108 3.905 22.850 1.00 82.38 79 PHE A N 1
ATOM 648 C CA . PHE A 1 79 ? -4.543 3.450 24.174 1.00 82.38 79 PHE A CA 1
ATOM 649 C C . PHE A 1 79 ? -5.267 4.547 24.961 1.00 82.38 79 PHE A C 1
ATOM 651 O O . PHE A 1 79 ? -5.965 4.233 25.923 1.00 82.38 79 PHE A O 1
ATOM 658 N N . GLU A 1 80 ? -5.101 5.807 24.557 1.00 87.31 80 GLU A N 1
ATOM 659 C CA . GLU A 1 80 ? -5.788 6.968 25.131 1.00 87.31 80 GLU A CA 1
ATOM 660 C C . GLU A 1 80 ? -7.073 7.319 24.360 1.00 87.31 80 GLU A C 1
ATOM 662 O O . GLU A 1 80 ? -7.936 8.015 24.890 1.00 87.31 80 GLU A O 1
ATOM 667 N N . ALA A 1 81 ? -7.216 6.823 23.126 1.00 85.38 81 ALA A N 1
ATOM 668 C CA . ALA A 1 81 ? -8.392 7.018 22.286 1.00 85.38 81 ALA A CA 1
ATOM 669 C C . ALA A 1 81 ? -9.612 6.213 22.767 1.00 85.38 81 ALA A C 1
ATOM 671 O O . ALA A 1 81 ? -9.497 5.137 23.362 1.00 85.38 81 ALA A O 1
ATOM 672 N N . GLU A 1 82 ? -10.807 6.698 22.423 1.00 90.12 82 GLU A N 1
ATOM 673 C CA . GLU A 1 82 ? -12.054 5.990 22.706 1.00 90.12 82 GLU A CA 1
ATOM 674 C C . GLU A 1 82 ? -12.069 4.617 21.997 1.00 90.12 82 GLU A C 1
ATOM 676 O O . GLU A 1 82 ? -11.719 4.525 20.814 1.00 90.12 82 GLU A O 1
ATOM 681 N N . PRO A 1 83 ? -12.529 3.532 22.655 1.00 88.62 83 PRO A N 1
ATOM 682 C CA . PRO A 1 83 ? -12.544 2.190 22.070 1.00 88.62 83 PRO A CA 1
ATOM 683 C C . PRO A 1 83 ? -13.123 2.085 20.642 1.00 88.62 83 PRO A C 1
ATOM 685 O O . PRO A 1 83 ? -12.513 1.402 19.814 1.00 88.62 83 PRO A O 1
ATOM 688 N N . PRO A 1 84 ? -14.261 2.725 20.293 1.00 90.38 84 PRO A N 1
ATOM 689 C CA . PRO A 1 84 ? -14.769 2.688 18.920 1.00 90.38 84 PRO A CA 1
ATOM 690 C C . PRO A 1 84 ? -13.837 3.369 17.907 1.00 90.38 84 PRO A C 1
ATOM 692 O O . PRO A 1 84 ? -13.677 2.853 16.800 1.00 90.38 84 PRO A O 1
ATOM 695 N N . GLU A 1 85 ? -13.190 4.471 18.285 1.00 88.19 85 GLU A N 1
ATOM 696 C CA . GLU A 1 85 ? -12.260 5.214 17.429 1.00 88.19 85 GLU A CA 1
ATOM 697 C C . GLU A 1 85 ? -10.980 4.408 17.179 1.00 88.19 85 GLU A C 1
ATOM 699 O O . GLU A 1 85 ? -10.565 4.223 16.033 1.00 88.19 85 GLU A O 1
ATOM 704 N N . ALA A 1 86 ? -10.405 3.828 18.236 1.00 88.44 86 ALA A N 1
ATOM 705 C CA . ALA A 1 86 ? -9.249 2.943 18.139 1.00 88.44 86 ALA A CA 1
ATOM 706 C C . ALA A 1 86 ? -9.525 1.746 17.210 1.00 88.44 86 ALA A C 1
ATOM 708 O O . ALA A 1 86 ? -8.718 1.412 16.336 1.00 88.44 86 ALA A O 1
ATOM 709 N N . VAL A 1 87 ? -10.698 1.115 17.347 1.00 90.50 87 VAL A N 1
ATOM 710 C CA . VAL A 1 87 ? -11.114 0.001 16.482 1.00 90.50 87 VAL A CA 1
ATOM 711 C C . VAL A 1 87 ? -11.264 0.447 15.028 1.00 90.50 87 VAL A C 1
ATOM 713 O O . VAL A 1 87 ? -10.859 -0.288 14.124 1.00 90.50 87 VAL A O 1
ATOM 716 N N . GLU A 1 88 ? -11.836 1.623 14.773 1.00 90.25 88 GLU A N 1
ATOM 717 C CA . GLU A 1 88 ? -11.962 2.155 13.416 1.00 90.25 88 GLU A CA 1
ATOM 718 C C . GLU A 1 88 ? -10.590 2.407 12.779 1.00 90.25 88 GLU A C 1
ATOM 720 O O . GLU A 1 88 ? -10.335 1.942 11.663 1.00 90.25 88 GLU A O 1
ATOM 725 N N . LYS A 1 89 ? -9.668 3.032 13.516 1.00 89.25 89 LYS A N 1
ATOM 726 C CA . LYS A 1 89 ? -8.294 3.310 13.072 1.00 89.25 89 LYS A CA 1
ATOM 727 C C . LYS A 1 89 ? -7.532 2.025 12.721 1.00 89.25 89 LYS A C 1
ATOM 729 O O . LYS A 1 89 ? -6.889 1.926 11.669 1.00 89.25 89 LYS A O 1
ATOM 734 N N . LEU A 1 90 ? -7.667 0.983 13.546 1.00 90.00 90 LEU A N 1
ATOM 735 C CA . LEU A 1 90 ? -7.085 -0.340 13.282 1.00 90.00 90 LEU A CA 1
ATOM 736 C C . LEU A 1 90 ? -7.711 -1.013 12.054 1.00 90.00 90 LEU A C 1
ATOM 738 O O . LEU A 1 90 ? -6.992 -1.567 11.220 1.00 90.00 90 LEU A O 1
ATOM 742 N N . LYS A 1 91 ? -9.039 -0.943 11.898 1.00 91.69 91 LYS A N 1
ATOM 743 C CA . LYS A 1 91 ? -9.737 -1.479 10.716 1.00 91.69 91 LYS A CA 1
ATOM 744 C C . LYS A 1 91 ? -9.295 -0.783 9.434 1.00 91.69 91 LYS A C 1
ATOM 746 O O . LYS A 1 91 ? -9.074 -1.459 8.429 1.00 91.69 91 LYS A O 1
ATOM 751 N N . GLN A 1 92 ? -9.138 0.540 9.459 1.00 90.81 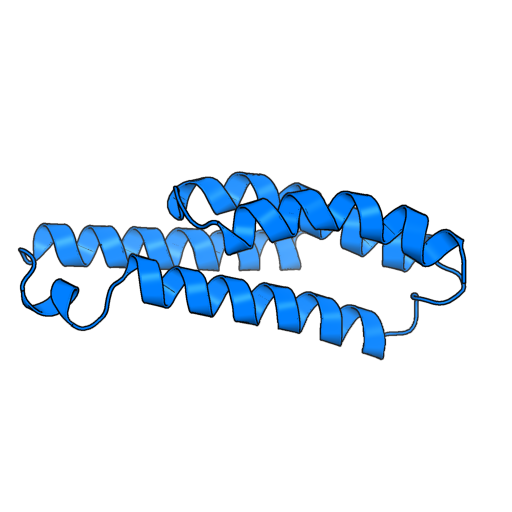92 GLN A N 1
ATOM 752 C CA . GLN A 1 92 ? -8.616 1.297 8.323 1.00 90.81 92 GLN A CA 1
ATOM 753 C C . GLN A 1 92 ? -7.187 0.858 7.984 1.00 90.81 92 GLN A C 1
ATOM 755 O O . GLN A 1 92 ? -6.902 0.563 6.824 1.00 90.81 92 GLN A O 1
ATOM 760 N N . THR A 1 93 ? -6.329 0.686 8.993 1.00 91.06 93 THR A N 1
ATOM 761 C CA . THR A 1 93 ? -4.958 0.175 8.818 1.00 91.06 93 THR A CA 1
ATOM 762 C C . THR A 1 93 ? -4.928 -1.196 8.150 1.00 91.06 93 THR A C 1
ATOM 764 O O . THR A 1 93 ? -4.255 -1.392 7.136 1.00 91.06 93 THR A O 1
ATOM 767 N N . LEU A 1 94 ? -5.730 -2.136 8.652 1.00 91.31 94 LEU A N 1
ATOM 768 C CA . LEU A 1 94 ? -5.858 -3.469 8.066 1.00 91.31 94 LEU A CA 1
ATOM 769 C C . LEU A 1 94 ? -6.383 -3.423 6.628 1.00 91.31 94 LEU A C 1
ATOM 771 O O . LEU A 1 94 ? -5.901 -4.175 5.781 1.00 91.31 94 LEU A O 1
ATOM 775 N N . LYS A 1 95 ? -7.339 -2.536 6.332 1.00 92.12 95 LYS A N 1
ATOM 776 C CA . LYS A 1 95 ? -7.895 -2.372 4.985 1.00 92.12 95 LYS A CA 1
ATOM 777 C C . LYS A 1 95 ? -6.839 -1.884 3.997 1.00 92.12 95 LYS A C 1
ATOM 779 O O . LYS A 1 95 ? -6.736 -2.452 2.911 1.00 92.12 95 LYS A O 1
ATOM 784 N N . VAL A 1 96 ? -6.045 -0.876 4.356 1.00 90.62 96 VAL A N 1
ATOM 785 C CA . VAL A 1 96 ? -4.971 -0.351 3.497 1.00 90.62 96 VAL A CA 1
ATOM 786 C C . VAL A 1 96 ? -3.935 -1.444 3.215 1.00 90.62 96 VAL A C 1
ATOM 788 O O . VAL A 1 96 ? -3.681 -1.761 2.051 1.00 90.62 96 VAL A O 1
ATOM 791 N N . CYS A 1 97 ? -3.419 -2.107 4.253 1.00 90.31 97 CYS A N 1
ATOM 792 C CA . CYS A 1 97 ? -2.450 -3.198 4.102 1.00 90.31 97 CYS A CA 1
ATOM 793 C C . CYS A 1 97 ? -3.011 -4.385 3.301 1.00 90.31 97 CYS A C 1
ATOM 795 O O . CYS A 1 97 ? -2.333 -4.944 2.437 1.00 90.31 97 CYS A O 1
ATOM 797 N N . GLY A 1 98 ? -4.269 -4.758 3.547 1.00 91.19 98 GLY A N 1
ATOM 798 C CA . GLY A 1 98 ? -4.963 -5.809 2.803 1.00 91.19 98 GLY A CA 1
ATOM 799 C C . GLY A 1 98 ? -5.171 -5.457 1.328 1.00 91.19 98 GLY A C 1
ATOM 800 O O . GLY A 1 98 ? -5.051 -6.325 0.463 1.00 91.19 98 GLY A O 1
ATOM 801 N N . THR A 1 99 ? -5.413 -4.182 1.024 1.00 90.62 99 THR A N 1
ATOM 802 C CA . THR A 1 99 ? -5.583 -3.687 -0.350 1.00 90.62 99 THR A CA 1
ATOM 803 C C . THR A 1 99 ? -4.258 -3.724 -1.108 1.00 90.62 99 THR A C 1
ATOM 805 O O . THR A 1 99 ? -4.217 -4.210 -2.236 1.00 90.62 99 THR A O 1
ATOM 808 N N . PHE A 1 100 ? -3.157 -3.304 -0.473 1.00 89.50 100 PHE A N 1
ATOM 809 C CA . PHE A 1 100 ? -1.811 -3.454 -1.036 1.00 89.50 100 PHE A CA 1
ATOM 810 C C . PHE A 1 100 ? -1.492 -4.919 -1.356 1.00 89.50 100 PHE A C 1
ATOM 812 O O . PHE A 1 100 ? -1.063 -5.237 -2.464 1.00 89.50 100 PHE A O 1
ATOM 819 N N . LYS A 1 101 ? -1.768 -5.821 -0.404 1.00 89.06 101 LYS A N 1
ATOM 820 C CA . LYS A 1 101 ? -1.580 -7.264 -0.583 1.00 89.06 101 LYS A CA 1
ATOM 821 C C . LYS A 1 101 ? -2.414 -7.801 -1.749 1.00 89.06 101 LYS A C 1
ATOM 823 O O . LYS A 1 101 ? -1.894 -8.568 -2.545 1.00 89.06 101 LYS A O 1
ATOM 828 N N . SER A 1 102 ? -3.673 -7.385 -1.867 1.00 91.62 102 SER A N 1
ATOM 829 C CA . SER A 1 102 ? -4.552 -7.819 -2.962 1.00 91.62 102 SER A CA 1
ATOM 830 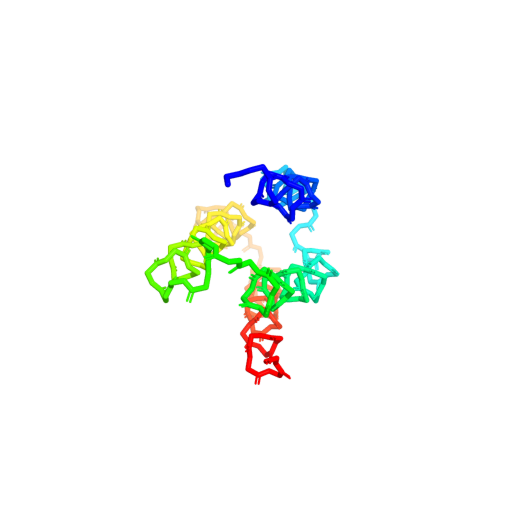C C . SER A 1 102 ? -4.005 -7.373 -4.320 1.00 91.62 102 SER A C 1
ATOM 832 O O . SER A 1 102 ? -3.817 -8.204 -5.198 1.00 91.62 102 SER A O 1
ATOM 834 N N . PHE A 1 103 ? -3.612 -6.100 -4.459 1.00 89.38 103 PHE A N 1
ATOM 835 C CA . PHE A 1 103 ? -3.013 -5.605 -5.703 1.00 89.38 103 PHE A CA 1
ATOM 836 C C . PHE A 1 103 ? -1.682 -6.268 -6.061 1.00 89.38 103 PHE A C 1
ATOM 838 O O . PHE A 1 103 ? -1.367 -6.358 -7.241 1.00 89.38 103 PHE A O 1
ATOM 845 N N . TYR A 1 104 ? -0.907 -6.715 -5.071 1.00 87.06 104 TYR A N 1
ATOM 846 C CA . TYR A 1 104 ? 0.308 -7.488 -5.316 1.00 87.06 104 TYR A CA 1
ATOM 847 C C . TYR A 1 104 ? 0.008 -8.870 -5.915 1.00 87.06 104 TYR A C 1
ATOM 849 O O . TYR A 1 104 ? 0.770 -9.329 -6.753 1.00 87.06 104 TYR A O 1
ATOM 857 N N . PHE A 1 105 ? -1.072 -9.535 -5.486 1.00 85.75 105 PHE A N 1
ATOM 858 C CA . PHE A 1 105 ? -1.457 -10.856 -6.004 1.00 85.75 105 PHE A CA 1
ATOM 859 C C . PHE A 1 105 ? -2.258 -10.797 -7.312 1.00 85.75 105 PHE A C 1
ATOM 861 O O . PHE A 1 105 ? -2.246 -11.769 -8.062 1.00 85.75 105 PHE A O 1
ATOM 868 N N . ASP A 1 106 ? -2.946 -9.686 -7.582 1.00 86.69 106 ASP A N 1
ATOM 869 C CA . ASP A 1 106 ? -3.704 -9.478 -8.824 1.00 86.69 106 ASP A CA 1
ATOM 870 C C . ASP A 1 106 ? -2.809 -9.197 -10.051 1.00 86.69 106 ASP A C 1
ATOM 872 O O . ASP A 1 106 ? -3.290 -9.277 -11.185 1.00 86.69 106 ASP A O 1
ATOM 876 N N . TYR A 1 107 ? -1.541 -8.827 -9.839 1.00 73.62 107 TYR A N 1
ATOM 877 C CA . TYR A 1 107 ? -0.564 -8.450 -10.873 1.00 73.62 107 TYR A CA 1
ATOM 878 C C . TYR A 1 107 ? 0.516 -9.514 -11.082 1.00 73.62 107 TYR A C 1
ATOM 880 O O . TYR A 1 107 ? 0.924 -9.684 -12.257 1.00 73.62 107 TYR A O 1
#